Protein AF-A0A7Y2H4P4-F1 (afdb_monomer_lite)

Structure (mmCIF, N/CA/C/O backbone):
data_AF-A0A7Y2H4P4-F1
#
_entry.id   AF-A0A7Y2H4P4-F1
#
loop_
_atom_site.group_PDB
_atom_site.id
_atom_site.type_symbol
_atom_site.label_atom_id
_atom_site.label_alt_id
_atom_site.label_comp_id
_atom_site.label_asym_id
_atom_site.label_entity_id
_atom_site.label_seq_id
_atom_site.pdbx_PDB_ins_code
_atom_site.Cartn_x
_atom_site.Cartn_y
_atom_site.Cartn_z
_atom_site.occupancy
_atom_site.B_iso_or_equiv
_atom_site.auth_seq_id
_atom_site.auth_comp_id
_atom_site.auth_asym_id
_atom_site.auth_atom_id
_atom_site.pdbx_PDB_model_num
ATOM 1 N N . MET A 1 1 ? 50.140 -32.496 3.180 1.00 57.25 1 MET A N 1
ATOM 2 C CA . MET A 1 1 ? 48.910 -32.614 2.359 1.00 57.25 1 MET A CA 1
ATOM 3 C C . MET A 1 1 ? 47.623 -32.368 3.152 1.00 57.25 1 MET A C 1
ATOM 5 O O . MET A 1 1 ? 46.879 -31.490 2.753 1.00 57.25 1 MET A O 1
ATOM 9 N N . LYS A 1 2 ? 47.368 -33.024 4.301 1.00 58.94 2 LYS A N 1
ATOM 10 C CA . LYS A 1 2 ? 46.133 -32.819 5.108 1.00 58.94 2 LYS A CA 1
ATOM 11 C C . LYS A 1 2 ? 45.839 -31.354 5.500 1.00 58.94 2 LYS A C 1
ATOM 13 O O . LYS A 1 2 ? 44.696 -30.924 5.456 1.00 58.94 2 LYS A O 1
ATOM 18 N N . LYS A 1 3 ? 46.879 -30.574 5.825 1.00 61.12 3 LYS A N 1
ATOM 19 C CA . LYS A 1 3 ? 46.767 -29.138 6.158 1.00 61.12 3 LYS A CA 1
ATOM 20 C C . LYS A 1 3 ? 46.342 -28.276 4.954 1.00 61.12 3 LYS A C 1
ATOM 22 O O . LYS A 1 3 ? 45.610 -27.315 5.135 1.00 61.12 3 LYS A O 1
ATOM 27 N N . LEU A 1 4 ? 46.760 -28.654 3.740 1.00 70.94 4 LEU A N 1
ATOM 28 C CA . LEU A 1 4 ? 46.401 -27.960 2.498 1.00 70.94 4 LEU A CA 1
ATOM 29 C C . LEU A 1 4 ? 44.935 -28.234 2.130 1.00 70.94 4 LEU A C 1
ATOM 31 O O . LEU A 1 4 ? 44.201 -27.312 1.803 1.00 70.94 4 LEU A O 1
ATOM 35 N N . PHE A 1 5 ? 44.493 -29.488 2.284 1.00 72.56 5 PHE A N 1
ATOM 36 C CA . PHE A 1 5 ? 43.091 -29.870 2.090 1.00 72.56 5 PHE A CA 1
ATOM 37 C C . PHE A 1 5 ? 42.154 -29.141 3.056 1.00 72.56 5 PHE A C 1
ATOM 39 O O . PHE A 1 5 ? 41.104 -28.668 2.642 1.00 72.56 5 PHE A O 1
ATOM 46 N N . SER A 1 6 ? 42.559 -28.982 4.319 1.00 75.00 6 SER A N 1
ATOM 47 C CA . SER A 1 6 ? 41.773 -28.229 5.302 1.00 75.00 6 SER A CA 1
ATOM 48 C C . SER A 1 6 ? 41.656 -26.741 4.957 1.00 75.00 6 SER A C 1
ATOM 50 O O . SER A 1 6 ? 40.607 -26.155 5.199 1.00 75.00 6 SER A O 1
ATOM 52 N N . LEU A 1 7 ? 42.703 -26.133 4.388 1.00 82.31 7 LEU A N 1
ATOM 53 C CA . LEU A 1 7 ? 42.673 -24.732 3.960 1.00 82.31 7 LEU A CA 1
ATOM 54 C C . LEU A 1 7 ? 41.756 -24.544 2.744 1.00 82.31 7 LEU A C 1
ATOM 56 O O . LEU A 1 7 ? 40.937 -23.631 2.725 1.00 82.31 7 LEU A O 1
ATOM 60 N N . VAL A 1 8 ? 41.848 -25.444 1.759 1.00 84.00 8 VAL A N 1
ATOM 61 C CA . VAL A 1 8 ? 40.975 -25.441 0.573 1.00 84.00 8 VAL A CA 1
ATOM 62 C C . VAL A 1 8 ? 39.512 -25.666 0.970 1.00 84.00 8 VAL A C 1
ATOM 64 O O . VAL A 1 8 ? 38.621 -24.999 0.450 1.00 84.00 8 VAL A O 1
ATOM 67 N N . MET A 1 9 ? 39.250 -26.545 1.939 1.00 82.56 9 MET A N 1
ATOM 68 C CA . MET A 1 9 ? 37.903 -26.779 2.465 1.00 82.56 9 MET A CA 1
ATOM 69 C C . MET A 1 9 ? 37.324 -25.545 3.175 1.00 82.56 9 MET A C 1
ATOM 71 O O . MET A 1 9 ? 36.147 -25.239 3.022 1.00 82.56 9 MET A O 1
ATOM 75 N N . LEU A 1 10 ? 38.146 -24.794 3.911 1.00 82.50 10 LEU A N 1
ATOM 76 C CA . LEU A 1 10 ? 37.696 -23.563 4.564 1.00 82.50 10 LEU A CA 1
ATOM 77 C C . LEU A 1 10 ? 37.417 -22.446 3.544 1.00 82.50 10 LEU A C 1
ATOM 79 O O . LEU A 1 10 ? 36.402 -21.764 3.638 1.00 82.50 10 LEU A O 1
ATOM 83 N N . LEU A 1 11 ? 38.284 -22.292 2.539 1.00 81.69 11 LEU A N 1
ATOM 84 C CA . LEU A 1 11 ? 38.114 -21.295 1.476 1.00 81.69 11 LEU A CA 1
ATOM 85 C C . LEU A 1 11 ? 36.888 -21.582 0.601 1.00 81.69 11 LEU A C 1
ATOM 87 O O . LEU A 1 11 ? 36.190 -20.655 0.207 1.00 81.69 11 LEU A O 1
ATOM 91 N N . THR A 1 12 ? 36.598 -22.856 0.329 1.00 79.75 12 THR A N 1
ATOM 92 C CA . THR A 1 12 ? 35.398 -23.251 -0.426 1.00 79.75 12 THR A CA 1
ATOM 93 C C . THR A 1 12 ? 34.115 -22.982 0.356 1.00 79.75 12 THR A C 1
ATOM 95 O O . THR A 1 12 ? 33.175 -22.463 -0.234 1.00 79.75 12 THR A O 1
ATOM 98 N N . LEU A 1 13 ? 34.087 -23.229 1.672 1.00 79.94 13 LEU A N 1
ATOM 99 C CA . LEU A 1 13 ? 32.944 -22.885 2.532 1.00 79.94 13 LEU A CA 1
ATOM 100 C C . LEU A 1 13 ? 32.645 -21.377 2.547 1.00 79.94 13 LEU A C 1
ATOM 102 O O . LEU A 1 13 ? 31.482 -20.990 2.479 1.00 79.94 13 LEU A O 1
ATOM 106 N N . VAL A 1 14 ? 33.679 -20.531 2.577 1.00 77.00 14 VAL A N 1
ATOM 107 C CA . VAL A 1 14 ? 33.525 -19.063 2.529 1.00 77.00 14 VAL A CA 1
ATOM 108 C C . VAL A 1 14 ? 33.162 -18.567 1.121 1.00 77.00 14 VAL A C 1
ATOM 110 O O . VAL A 1 14 ? 32.442 -17.585 0.970 1.00 77.00 14 VAL A O 1
ATOM 113 N N . ALA A 1 15 ? 33.617 -1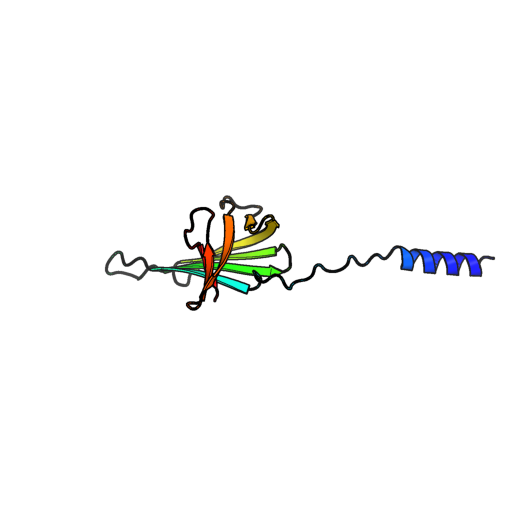9.246 0.065 1.00 72.38 15 ALA A N 1
ATOM 114 C CA . ALA A 1 15 ? 33.280 -18.872 -1.309 1.00 72.38 15 ALA A CA 1
ATOM 115 C C . ALA A 1 15 ? 31.828 -19.217 -1.691 1.00 72.38 15 ALA A C 1
ATOM 117 O O . ALA A 1 15 ? 31.248 -18.539 -2.537 1.00 72.38 15 ALA A O 1
ATOM 118 N N . VAL A 1 16 ? 31.230 -20.250 -1.082 1.00 73.88 16 VAL A N 1
ATOM 119 C CA . VAL A 1 16 ? 29.817 -20.616 -1.315 1.00 73.88 16 VAL A CA 1
ATOM 120 C C . VAL A 1 16 ? 28.843 -19.935 -0.358 1.00 73.88 16 VAL A C 1
ATOM 122 O O . VAL A 1 16 ? 27.638 -19.992 -0.606 1.00 73.88 16 VAL A O 1
ATOM 125 N N . SER A 1 17 ? 29.322 -19.255 0.692 1.00 67.31 17 SER A N 1
ATOM 126 C CA . SER A 1 17 ? 28.487 -18.362 1.500 1.00 67.31 17 SER A CA 1
ATOM 127 C C . SER A 1 17 ? 28.160 -17.096 0.707 1.00 67.31 17 SER A C 1
ATOM 129 O O . SER A 1 17 ? 28.686 -16.014 0.959 1.00 67.31 17 SER A O 1
ATOM 131 N N . ASN A 1 18 ? 27.288 -17.248 -0.289 1.00 59.62 18 ASN A N 1
ATOM 132 C CA . ASN A 1 18 ? 26.587 -16.145 -0.919 1.00 59.62 18 ASN A CA 1
ATOM 133 C C . ASN A 1 18 ? 25.586 -15.610 0.105 1.00 59.62 18 ASN A C 1
ATOM 135 O O . ASN A 1 18 ? 24.443 -16.058 0.163 1.00 59.62 18 ASN A O 1
ATOM 139 N N . CYS A 1 19 ? 26.011 -14.649 0.922 1.00 67.19 19 CYS A N 1
ATOM 140 C CA . CYS A 1 19 ? 25.057 -13.693 1.461 1.00 67.19 19 CYS A CA 1
ATOM 141 C C . CYS A 1 19 ? 24.451 -12.992 0.244 1.00 67.19 19 CYS A C 1
ATOM 143 O O . CYS A 1 19 ? 25.127 -12.202 -0.417 1.00 67.19 19 CYS A O 1
ATOM 145 N N . THR A 1 20 ? 23.224 -13.365 -0.120 1.00 67.69 20 THR A N 1
ATOM 146 C CA . THR A 1 20 ? 22.494 -12.707 -1.202 1.00 67.69 20 THR A CA 1
ATOM 147 C C . THR A 1 20 ? 22.489 -11.213 -0.913 1.00 67.69 20 THR A C 1
ATOM 149 O O . THR A 1 20 ? 22.213 -10.809 0.219 1.00 67.69 20 THR A O 1
ATOM 152 N N . ARG A 1 21 ? 22.842 -10.395 -1.908 1.00 69.19 21 ARG A N 1
ATOM 153 C CA . ARG A 1 21 ? 22.783 -8.939 -1.772 1.00 69.19 21 ARG A CA 1
ATOM 154 C C . ARG A 1 21 ? 21.367 -8.570 -1.331 1.00 69.19 21 ARG A C 1
ATOM 156 O O . ARG A 1 21 ? 20.413 -8.966 -1.996 1.00 69.19 21 ARG A O 1
ATOM 163 N N . VAL A 1 22 ? 21.249 -7.870 -0.203 1.00 67.44 22 VAL A N 1
ATOM 164 C CA . VAL A 1 22 ? 19.959 -7.345 0.255 1.00 67.44 22 VAL A CA 1
ATOM 165 C C . VAL A 1 22 ? 19.449 -6.407 -0.845 1.00 67.44 22 VAL A C 1
ATOM 167 O O . VAL A 1 22 ? 20.233 -5.566 -1.297 1.00 67.44 22 VAL A O 1
ATOM 170 N N . PRO A 1 23 ? 18.212 -6.586 -1.337 1.00 70.50 23 PRO A N 1
ATOM 171 C CA . PRO A 1 23 ? 17.631 -5.681 -2.319 1.00 70.50 23 PRO A CA 1
ATOM 172 C C . PRO A 1 23 ? 17.641 -4.236 -1.803 1.00 70.50 23 PRO A C 1
ATOM 174 O O . PRO A 1 23 ? 17.492 -4.001 -0.605 1.00 70.50 23 PRO A O 1
ATOM 177 N N . ASP A 1 24 ? 17.847 -3.266 -2.694 1.00 70.75 24 ASP A N 1
ATOM 178 C CA . ASP A 1 24 ? 17.896 -1.854 -2.305 1.00 70.75 24 ASP A CA 1
ATOM 179 C C . ASP A 1 24 ? 16.502 -1.380 -1.844 1.00 70.75 24 ASP A C 1
ATOM 181 O O . ASP A 1 24 ? 15.562 -1.348 -2.634 1.00 70.75 24 ASP A O 1
ATOM 185 N N . ASN A 1 25 ? 16.374 -0.971 -0.576 1.00 78.69 25 ASN A N 1
ATOM 186 C CA . ASN A 1 25 ? 15.126 -0.474 0.030 1.00 78.69 25 ASN A CA 1
ATOM 187 C C . ASN A 1 25 ? 14.926 1.040 -0.151 1.00 78.69 25 ASN A C 1
ATOM 189 O O . ASN A 1 25 ? 14.597 1.756 0.789 1.00 78.69 25 ASN A O 1
ATOM 193 N N . ASN A 1 26 ? 15.200 1.536 -1.357 1.00 87.12 26 ASN A N 1
ATOM 194 C CA . ASN A 1 26 ? 15.157 2.967 -1.678 1.00 87.12 26 ASN A CA 1
ATOM 195 C C . ASN A 1 26 ? 14.087 3.296 -2.726 1.00 87.12 26 ASN A C 1
ATOM 197 O O . ASN A 1 26 ? 14.167 4.340 -3.375 1.00 87.12 26 ASN A O 1
ATOM 201 N N . ASP A 1 27 ? 13.126 2.394 -2.939 1.00 93.12 27 ASP A N 1
ATOM 202 C CA . ASP A 1 27 ? 12.028 2.661 -3.858 1.00 93.12 27 ASP A CA 1
ATOM 203 C C . ASP A 1 27 ? 11.207 3.859 -3.340 1.00 93.12 27 ASP A C 1
ATOM 205 O O . ASP A 1 27 ? 10.872 3.898 -2.152 1.00 93.12 27 ASP A O 1
ATOM 209 N N . PRO A 1 28 ? 10.877 4.852 -4.183 1.00 94.19 28 PRO A N 1
ATOM 210 C CA . PRO A 1 28 ? 10.083 5.994 -3.757 1.00 94.19 28 PRO A CA 1
ATOM 211 C C . PRO A 1 28 ? 8.730 5.615 -3.152 1.00 94.19 28 PRO A C 1
ATOM 213 O O . PRO A 1 28 ? 8.195 6.397 -2.374 1.00 94.19 28 PRO A O 1
ATOM 216 N N . VAL A 1 29 ? 8.155 4.450 -3.468 1.00 95.69 29 VAL A N 1
ATOM 217 C CA . VAL A 1 29 ? 6.874 4.010 -2.895 1.00 95.69 29 VAL A CA 1
ATOM 218 C C . VAL A 1 29 ? 6.953 3.720 -1.396 1.00 95.69 29 VAL A C 1
ATOM 220 O O . VAL A 1 29 ? 5.930 3.798 -0.713 1.00 95.69 29 VAL A O 1
ATOM 223 N N . ILE A 1 30 ? 8.149 3.443 -0.865 1.00 95.75 30 ILE A N 1
ATOM 224 C CA . ILE A 1 30 ? 8.383 3.174 0.560 1.00 95.75 30 ILE A CA 1
ATOM 225 C C . ILE A 1 30 ? 7.822 4.319 1.415 1.00 95.75 30 ILE A C 1
ATOM 227 O O . ILE A 1 30 ? 8.003 5.497 1.101 1.00 95.75 30 ILE A O 1
ATOM 231 N N . GLY A 1 31 ? 7.102 3.973 2.483 1.00 95.88 31 GLY A N 1
ATOM 232 C CA . GLY A 1 31 ? 6.395 4.921 3.345 1.00 95.88 31 GLY A CA 1
ATOM 233 C C . GLY A 1 31 ? 4.944 4.529 3.622 1.00 95.88 31 GLY A C 1
ATOM 234 O O . GLY A 1 31 ? 4.495 3.436 3.268 1.00 95.88 31 GLY A O 1
ATOM 235 N N . ILE A 1 32 ? 4.217 5.431 4.282 1.00 97.94 32 ILE A N 1
ATOM 236 C CA . ILE A 1 32 ? 2.810 5.239 4.646 1.00 97.94 32 ILE A CA 1
ATOM 237 C C . ILE A 1 32 ? 1.928 5.999 3.658 1.00 97.94 32 ILE A C 1
ATOM 239 O O . ILE A 1 32 ? 2.193 7.154 3.321 1.00 97.94 32 ILE A O 1
ATOM 243 N N . TRP A 1 33 ? 0.884 5.324 3.193 1.00 98.44 33 TRP A N 1
ATOM 244 C CA . TRP A 1 33 ? -0.137 5.883 2.323 1.00 98.44 33 TRP A CA 1
ATOM 245 C C . TRP A 1 33 ? -1.501 5.682 2.947 1.00 98.44 33 TRP A C 1
ATOM 247 O O . TRP A 1 33 ? -1.796 4.599 3.449 1.00 98.44 33 TRP A O 1
ATOM 257 N N . VAL A 1 34 ? -2.338 6.707 2.889 1.00 98.06 34 VAL A N 1
ATOM 258 C CA . VAL A 1 34 ? -3.571 6.787 3.657 1.00 98.06 34 VAL A CA 1
ATOM 259 C C . VAL A 1 34 ? -4.748 7.149 2.767 1.00 98.06 34 VAL A C 1
ATOM 261 O O . VAL A 1 34 ? -4.679 8.059 1.940 1.00 98.06 34 VAL A O 1
ATOM 264 N N . GLN A 1 35 ? -5.868 6.475 2.997 1.00 96.88 35 GLN A N 1
ATOM 265 C CA . GLN A 1 35 ? -7.180 6.905 2.535 1.00 96.88 35 GLN A CA 1
ATOM 266 C C . GLN A 1 35 ? -8.102 7.086 3.739 1.00 96.88 35 GLN A C 1
ATOM 268 O O . GLN A 1 35 ? -8.231 6.179 4.561 1.00 96.88 35 GLN A O 1
ATOM 273 N N . GLU A 1 36 ? -8.770 8.233 3.827 1.00 94.25 36 GLU A N 1
ATOM 274 C CA . GLU A 1 36 ? -9.781 8.500 4.850 1.00 94.25 36 GLU A CA 1
ATOM 275 C C . GLU A 1 36 ? -11.131 8.794 4.204 1.00 94.25 36 GLU A C 1
ATOM 277 O O . GLU A 1 36 ? -11.240 9.598 3.277 1.00 94.25 36 GLU A O 1
ATOM 282 N N . GLN A 1 37 ? -12.173 8.151 4.717 1.00 89.75 37 GLN A N 1
ATOM 283 C CA . GLN A 1 37 ? -13.559 8.382 4.337 1.00 89.75 37 GLN A CA 1
ATOM 284 C C . GLN A 1 37 ? -14.360 8.721 5.591 1.00 89.75 37 GLN A C 1
ATOM 286 O O . GLN A 1 37 ? -14.336 7.983 6.575 1.00 89.75 37 GLN A O 1
ATOM 291 N N . ILE A 1 38 ? -15.080 9.841 5.560 1.00 82.69 38 ILE A N 1
ATOM 292 C CA . ILE A 1 38 ? -15.949 10.276 6.657 1.00 82.69 38 ILE A CA 1
ATOM 293 C C . ILE A 1 38 ? -17.397 10.057 6.224 1.00 82.69 38 ILE A C 1
ATOM 295 O O . ILE A 1 38 ? -17.892 10.753 5.333 1.00 82.69 38 ILE A O 1
ATOM 299 N N . ASN A 1 39 ? -18.092 9.120 6.868 1.00 72.88 39 ASN A N 1
ATOM 300 C CA . ASN A 1 39 ? -19.512 8.896 6.627 1.00 72.88 39 ASN A CA 1
ATOM 301 C C . ASN A 1 39 ? -20.325 9.858 7.503 1.00 72.88 39 ASN A C 1
ATOM 303 O O . ASN A 1 39 ? -20.436 9.682 8.712 1.00 72.88 39 ASN A O 1
ATOM 307 N N . ASN A 1 40 ? -20.924 10.887 6.898 1.00 64.62 40 ASN A N 1
ATOM 308 C CA . ASN A 1 40 ? -21.775 11.863 7.602 1.00 64.62 40 ASN A CA 1
ATOM 309 C C . ASN A 1 40 ? -23.234 11.381 7.765 1.00 64.62 40 ASN A C 1
ATOM 311 O O . ASN A 1 40 ? -24.175 12.176 7.747 1.00 64.62 40 ASN A O 1
ATOM 315 N N . SER A 1 41 ? -23.437 10.072 7.881 1.00 54.84 41 SER A N 1
ATOM 316 C CA . SER A 1 41 ? -24.754 9.442 7.841 1.00 54.84 41 SER A CA 1
ATOM 317 C C . SER A 1 41 ? -25.335 9.287 9.253 1.00 54.84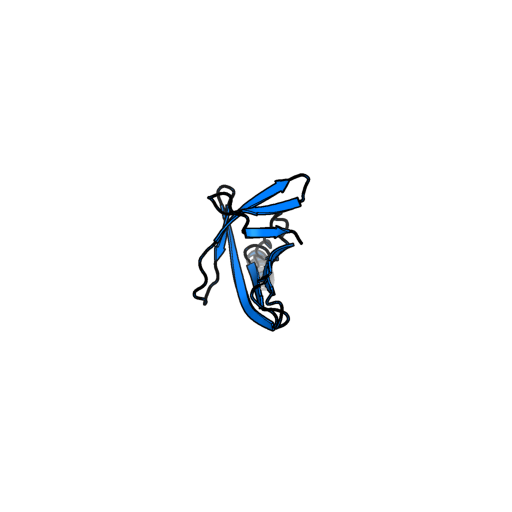 41 SER A C 1
ATOM 319 O O . SER A 1 41 ? -25.140 8.260 9.889 1.00 54.84 41 SER A O 1
ATOM 321 N N . SER A 1 42 ? -26.125 10.277 9.685 1.00 52.09 42 SER A N 1
ATOM 322 C CA . SER A 1 42 ? -27.015 10.307 10.871 1.00 52.09 42 SER A CA 1
ATOM 323 C C . SER A 1 42 ? -26.408 10.632 12.254 1.00 52.09 42 SER A C 1
ATOM 325 O O . SER A 1 42 ? -25.234 10.413 12.521 1.00 52.09 42 SER A O 1
ATOM 327 N N . ASP A 1 43 ? -27.249 11.232 13.110 1.00 54.75 43 ASP A N 1
ATOM 328 C CA . ASP A 1 43 ? -26.969 11.940 14.378 1.00 54.75 43 ASP A CA 1
ATOM 329 C C . ASP A 1 43 ? -26.396 11.086 15.533 1.00 54.75 43 ASP A C 1
ATOM 331 O O . ASP A 1 43 ? -26.547 11.424 16.711 1.00 54.75 43 ASP A O 1
ATOM 335 N N . THR A 1 44 ? -25.756 9.951 15.266 1.00 53.91 44 THR A N 1
ATOM 336 C CA . THR A 1 44 ? -25.176 9.115 16.325 1.00 53.91 44 THR A CA 1
ATOM 337 C C . THR A 1 44 ? -23.922 8.417 15.804 1.00 53.91 44 THR A C 1
ATOM 339 O O . THR A 1 44 ? -24.011 7.458 15.056 1.00 53.91 44 THR A O 1
ATOM 342 N N . GLU A 1 45 ? -22.768 8.954 16.216 1.00 55.75 45 GLU A N 1
ATOM 343 C CA . GLU A 1 45 ? -21.390 8.541 15.894 1.00 55.75 45 GLU A CA 1
ATOM 344 C C . GLU A 1 45 ? -20.929 8.759 14.438 1.00 55.75 45 GLU A C 1
ATOM 346 O O . GLU A 1 45 ? -21.419 8.178 13.479 1.00 55.75 45 GLU A O 1
ATOM 351 N N . LYS A 1 46 ? -19.919 9.628 14.272 1.00 60.06 46 LYS A N 1
ATOM 352 C CA . LYS A 1 46 ? -19.207 9.804 13.001 1.00 60.06 46 LYS A CA 1
ATOM 353 C C . LYS A 1 46 ? -18.391 8.540 12.726 1.00 60.06 46 LYS A C 1
ATOM 355 O O . LYS A 1 46 ? -17.307 8.389 13.287 1.00 60.06 46 LYS A O 1
ATOM 360 N N . GLU A 1 47 ? -18.886 7.656 11.872 1.00 71.69 47 GLU A N 1
ATOM 361 C CA . GLU A 1 47 ? -18.099 6.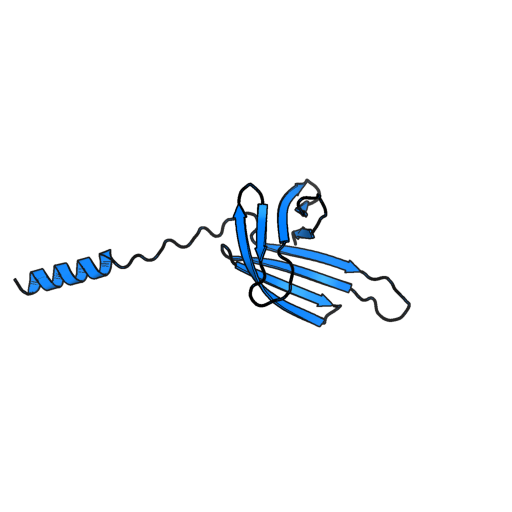526 11.378 1.00 71.69 47 GLU A CA 1
ATOM 362 C C . GLU A 1 47 ? -17.062 7.031 10.360 1.00 71.69 47 GLU A C 1
ATOM 364 O O . GLU A 1 47 ? -17.401 7.520 9.278 1.00 71.69 47 GLU A O 1
ATOM 369 N N . SER A 1 48 ? -15.779 6.952 10.718 1.00 88.81 48 SER A N 1
ATOM 370 C CA . SER A 1 48 ? -14.660 7.240 9.815 1.00 88.81 48 SER A CA 1
ATOM 371 C C . SER A 1 48 ? -13.957 5.944 9.441 1.00 88.81 48 SER A C 1
ATOM 373 O O . SER A 1 48 ? -13.459 5.242 10.322 1.00 88.81 48 SER A O 1
ATOM 375 N N . VAL A 1 49 ? -13.862 5.641 8.152 1.00 94.50 49 VAL A N 1
ATOM 376 C CA . VAL A 1 49 ? -13.043 4.528 7.668 1.00 94.50 49 VAL A CA 1
ATOM 377 C C . VAL A 1 49 ? -11.677 5.075 7.283 1.00 94.50 49 VAL A C 1
ATOM 379 O O . VAL A 1 49 ? -11.584 5.989 6.465 1.00 94.50 49 VAL A O 1
ATOM 382 N N . ARG A 1 50 ? -10.615 4.516 7.867 1.00 96.38 50 ARG A N 1
ATOM 383 C CA . ARG A 1 50 ? -9.229 4.849 7.523 1.00 96.38 50 ARG A CA 1
ATOM 384 C C . ARG A 1 50 ? -8.511 3.603 7.036 1.00 96.38 50 ARG A C 1
ATOM 386 O O . ARG A 1 50 ? -8.544 2.567 7.693 1.00 96.38 50 ARG A O 1
ATOM 393 N N . GLN A 1 51 ? -7.860 3.700 5.890 1.00 98.00 51 GLN A N 1
ATOM 394 C CA . GLN A 1 51 ? -7.065 2.629 5.304 1.00 98.00 51 GLN A CA 1
ATOM 395 C C . GLN A 1 51 ? -5.620 3.082 5.175 1.00 98.00 51 GLN A C 1
ATOM 397 O O . GLN A 1 51 ? -5.368 4.206 4.749 1.00 98.00 51 GLN A O 1
ATOM 402 N N . GLU A 1 52 ? -4.688 2.202 5.524 1.00 98.50 52 GLU A N 1
ATOM 403 C CA . GLU A 1 52 ? -3.254 2.475 5.475 1.00 98.50 52 GLU A CA 1
ATOM 404 C C . GLU A 1 52 ? -2.544 1.391 4.671 1.00 98.50 52 GLU A C 1
ATOM 406 O O . GLU A 1 52 ? -2.735 0.200 4.921 1.00 98.50 52 GLU A O 1
ATOM 411 N N . TRP A 1 53 ? -1.689 1.807 3.744 1.00 98.50 53 TRP A N 1
ATOM 412 C CA . TRP A 1 53 ? -0.747 0.956 3.030 1.00 98.50 53 TRP A CA 1
ATOM 413 C C . TRP A 1 53 ? 0.659 1.378 3.427 1.00 98.50 53 TRP A C 1
ATOM 415 O O . TRP A 1 53 ? 1.126 2.461 3.086 1.00 98.50 53 TRP A O 1
ATOM 425 N N . ILE A 1 54 ? 1.332 0.516 4.174 1.00 98.19 54 ILE A N 1
ATOM 426 C CA . ILE A 1 54 ? 2.644 0.774 4.749 1.00 98.19 54 ILE A CA 1
ATOM 427 C C . ILE A 1 54 ? 3.666 -0.049 3.965 1.00 98.19 54 ILE A C 1
ATOM 429 O O . ILE A 1 54 ? 3.820 -1.248 4.205 1.00 98.19 54 ILE A O 1
ATOM 433 N N . PHE A 1 55 ? 4.365 0.579 3.028 1.00 96.88 55 PHE A N 1
ATOM 434 C CA . PHE A 1 55 ? 5.459 -0.035 2.278 1.00 96.88 55 PHE A CA 1
ATOM 435 C C . PHE A 1 55 ? 6.719 0.028 3.149 1.00 96.88 55 PHE A C 1
ATOM 437 O O . PHE A 1 55 ? 7.314 1.092 3.299 1.00 96.88 55 PHE A O 1
ATOM 444 N N . ASN A 1 56 ? 7.069 -1.092 3.790 1.00 87.44 56 ASN A N 1
ATOM 445 C CA . ASN A 1 56 ? 8.117 -1.155 4.821 1.00 87.44 56 ASN A CA 1
ATOM 446 C C . ASN A 1 56 ? 9.480 -1.578 4.266 1.00 87.44 56 ASN A C 1
ATOM 448 O O . ASN A 1 56 ? 10.521 -1.116 4.735 1.00 87.44 56 ASN A O 1
ATOM 452 N N . ASP A 1 57 ? 9.459 -2.521 3.328 1.00 84.25 57 ASP A N 1
ATOM 453 C CA . ASP A 1 57 ? 10.646 -3.180 2.798 1.00 84.25 57 ASP A CA 1
ATOM 454 C C . ASP A 1 57 ? 10.429 -3.527 1.325 1.00 84.25 57 ASP A C 1
ATOM 456 O O . ASP A 1 57 ? 9.306 -3.474 0.805 1.00 84.25 57 ASP A O 1
ATOM 460 N N . VAL A 1 58 ? 11.504 -3.920 0.655 1.00 79.19 58 VAL A N 1
ATOM 461 C 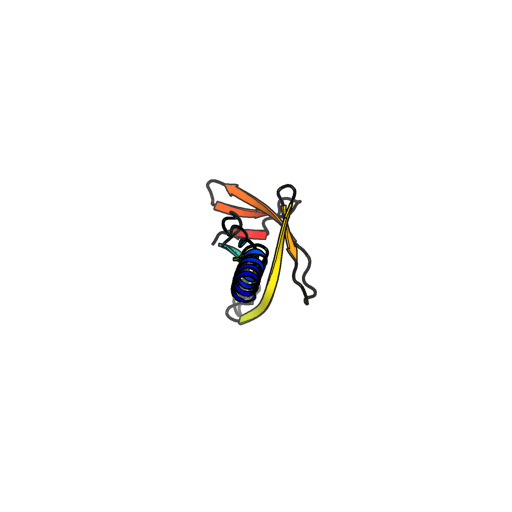CA . VAL A 1 58 ? 11.469 -4.323 -0.743 1.00 79.19 58 VAL A CA 1
ATOM 462 C C . VAL A 1 58 ? 10.521 -5.507 -0.899 1.00 79.19 58 VAL A C 1
ATOM 464 O O . VAL A 1 58 ? 10.707 -6.571 -0.308 1.00 79.19 58 VAL A O 1
ATOM 467 N N . TYR A 1 59 ? 9.490 -5.295 -1.711 1.00 87.56 59 TYR A N 1
ATOM 468 C CA . TYR A 1 59 ? 8.435 -6.252 -2.039 1.00 87.56 59 TYR A CA 1
ATOM 469 C C . TYR A 1 59 ? 7.481 -6.635 -0.903 1.00 87.56 59 TYR A C 1
ATOM 471 O O . TYR A 1 59 ? 6.605 -7.470 -1.132 1.00 87.56 59 TYR A O 1
ATOM 479 N N . LEU A 1 60 ? 7.590 -6.039 0.290 1.00 94.38 60 LEU A N 1
ATOM 480 C CA . LEU A 1 60 ? 6.696 -6.311 1.418 1.00 94.38 60 LEU A CA 1
ATOM 481 C C . LEU A 1 60 ? 6.147 -5.034 2.061 1.00 94.38 60 LEU A C 1
ATOM 483 O O . LEU A 1 60 ? 6.815 -4.006 2.189 1.00 94.38 60 LEU A O 1
ATOM 487 N N . GLY A 1 61 ? 4.911 -5.119 2.526 1.00 96.75 61 GLY A N 1
ATOM 488 C CA . GLY A 1 61 ? 4.263 -4.049 3.262 1.00 96.75 61 GLY A CA 1
ATOM 489 C C . GLY A 1 61 ? 3.157 -4.562 4.165 1.00 96.75 61 GLY A C 1
ATOM 490 O O . GLY A 1 61 ? 2.937 -5.766 4.295 1.00 96.75 61 GLY A O 1
ATOM 491 N N . ARG A 1 62 ? 2.475 -3.634 4.827 1.00 97.94 62 ARG A N 1
ATOM 492 C CA . ARG A 1 62 ? 1.354 -3.926 5.715 1.00 97.94 62 ARG A CA 1
ATOM 493 C C . ARG A 1 62 ? 0.160 -3.062 5.380 1.00 97.94 62 ARG A C 1
ATOM 495 O O . ARG A 1 62 ? 0.292 -1.855 5.222 1.00 97.94 62 ARG A O 1
ATOM 502 N N . TYR A 1 63 ? -1.000 -3.692 5.321 1.00 98.25 63 TYR A N 1
ATOM 503 C CA . TYR A 1 63 ? -2.273 -3.023 5.170 1.00 98.25 63 TYR A CA 1
ATOM 504 C C . TYR A 1 63 ? -3.045 -3.031 6.478 1.00 98.25 63 TYR A C 1
ATOM 506 O O . TYR A 1 63 ? -3.173 -4.074 7.134 1.00 98.25 63 TYR A O 1
ATOM 514 N N . HIS A 1 64 ? -3.573 -1.865 6.829 1.00 98.25 64 HIS A N 1
ATOM 515 C CA . HIS A 1 64 ? -4.516 -1.702 7.919 1.00 98.25 64 HIS A CA 1
ATOM 516 C C . HIS A 1 64 ? -5.825 -1.106 7.412 1.00 98.25 64 HIS A C 1
ATOM 518 O O . HIS A 1 64 ? -5.828 -0.212 6.567 1.00 98.25 64 HIS A O 1
ATOM 524 N N . LYS A 1 65 ? -6.936 -1.557 7.991 1.00 97.38 65 LYS A N 1
ATOM 525 C CA . LYS A 1 65 ? -8.234 -0.897 7.875 1.00 97.38 65 LYS A CA 1
ATOM 526 C C . LYS A 1 65 ? -8.787 -0.641 9.265 1.00 97.38 65 LYS A C 1
ATOM 528 O O . LYS A 1 65 ? -8.928 -1.575 10.054 1.00 97.38 65 LYS A O 1
ATOM 533 N N . TYR A 1 66 ? -9.138 0.605 9.522 1.00 96.25 66 TYR A N 1
ATOM 534 C CA . TYR A 1 66 ? -9.758 1.074 10.744 1.00 96.25 66 TYR A CA 1
ATOM 535 C C . TYR A 1 66 ? -11.184 1.539 10.470 1.00 96.25 66 TYR A C 1
ATOM 537 O O . TYR A 1 66 ? -11.463 2.136 9.428 1.00 96.25 66 TYR A O 1
ATOM 545 N N . ASN A 1 67 ? -12.060 1.304 11.437 1.00 94.00 67 ASN A N 1
ATOM 546 C CA . ASN A 1 67 ? -13.383 1.900 11.524 1.00 94.00 67 ASN A C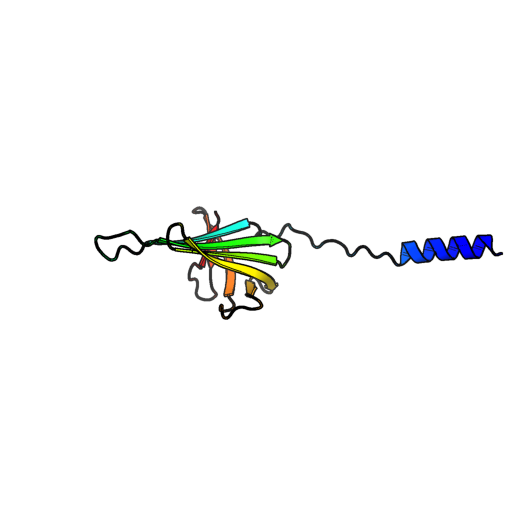A 1
ATOM 547 C C . ASN A 1 67 ? -13.479 2.635 12.867 1.00 94.00 67 ASN A C 1
ATOM 549 O O . ASN A 1 67 ? -13.459 2.022 13.939 1.00 94.00 67 ASN A O 1
ATOM 553 N N . GLY A 1 68 ? -13.444 3.964 12.810 1.00 90.00 68 GLY A N 1
ATOM 554 C CA . GLY A 1 68 ? -13.162 4.811 13.963 1.00 90.00 68 GLY A CA 1
ATOM 555 C C . GLY A 1 68 ? -11.799 4.472 14.573 1.00 90.00 68 GLY A C 1
ATOM 556 O O . GLY A 1 68 ? -10.776 4.479 13.892 1.00 90.00 68 GLY A O 1
ATOM 557 N N . SER A 1 69 ? -11.784 4.148 15.865 1.00 90.31 69 SER A N 1
ATOM 558 C CA . SER A 1 69 ? -10.588 3.695 16.589 1.00 90.31 69 SER A CA 1
ATOM 559 C C . SER A 1 69 ? -10.367 2.176 16.536 1.00 90.31 69 SER A C 1
ATOM 561 O O . SER A 1 69 ? -9.370 1.688 17.073 1.00 90.31 69 SER A O 1
ATOM 563 N N . ASN A 1 70 ? -11.276 1.417 15.916 1.00 93.94 70 ASN A N 1
ATOM 564 C CA . ASN A 1 70 ? -11.208 -0.039 15.864 1.00 93.94 70 ASN A CA 1
ATOM 565 C C . ASN A 1 70 ? -10.424 -0.520 14.637 1.00 93.94 70 ASN A C 1
ATOM 567 O O . ASN A 1 70 ? -10.746 -0.149 13.513 1.00 93.94 70 ASN A O 1
ATOM 571 N N . LEU A 1 71 ? -9.429 -1.384 14.841 1.00 96.12 71 LEU A N 1
ATOM 572 C CA . LEU A 1 71 ? -8.677 -2.035 13.767 1.00 96.12 71 LEU A CA 1
ATOM 573 C C . LEU A 1 71 ? -9.460 -3.257 13.260 1.00 96.12 71 LEU A C 1
ATOM 575 O O . LEU A 1 71 ? -9.505 -4.283 13.934 1.00 96.12 71 LEU A O 1
ATOM 579 N N . GLU A 1 72 ? -10.060 -3.152 12.075 1.00 95.88 72 GLU A N 1
ATOM 580 C CA . GLU A 1 72 ? -10.844 -4.230 11.454 1.00 95.88 72 GLU A CA 1
ATOM 581 C C . GLU A 1 72 ? -9.964 -5.239 10.713 1.00 95.88 72 GLU A C 1
ATOM 583 O O . GLU A 1 72 ? -10.180 -6.446 10.809 1.00 95.88 72 GLU A O 1
ATOM 588 N N . ILE A 1 73 ? -8.980 -4.750 9.954 1.00 96.81 73 ILE A N 1
ATOM 589 C CA . ILE A 1 73 ? -8.105 -5.590 9.131 1.00 96.81 73 ILE A CA 1
ATOM 590 C C . ILE A 1 73 ? -6.662 -5.214 9.406 1.00 96.81 73 ILE A C 1
ATOM 592 O O . ILE A 1 73 ? -6.299 -4.041 9.376 1.00 96.81 73 ILE A O 1
ATOM 596 N N . LYS A 1 74 ? -5.831 -6.233 9.616 1.00 97.44 74 LYS A N 1
ATOM 597 C CA . LYS A 1 74 ? -4.377 -6.126 9.625 1.00 97.44 74 LYS A CA 1
ATOM 598 C C . LYS A 1 74 ? -3.799 -7.324 8.896 1.00 97.44 74 LYS A C 1
ATOM 600 O O . LYS A 1 74 ? -3.887 -8.443 9.392 1.00 97.44 74 LYS A O 1
ATOM 605 N N . THR A 1 75 ? -3.210 -7.078 7.736 1.00 97.56 75 THR A N 1
ATOM 606 C CA . THR A 1 75 ? -2.563 -8.118 6.933 1.00 97.56 75 THR A CA 1
ATOM 607 C C . THR A 1 75 ? -1.293 -7.578 6.311 1.00 97.56 75 THR A C 1
ATOM 609 O O . THR A 1 75 ? -1.187 -6.386 6.029 1.00 97.56 75 THR A O 1
ATOM 612 N N . ASP A 1 76 ? -0.334 -8.458 6.074 1.00 97.81 76 ASP A N 1
ATOM 613 C CA . ASP A 1 76 ? 0.809 -8.116 5.243 1.00 97.81 76 ASP A CA 1
ATOM 614 C C . ASP A 1 76 ? 0.405 -8.208 3.758 1.00 97.81 76 ASP A C 1
ATOM 616 O O . ASP A 1 76 ? -0.542 -8.916 3.393 1.00 97.81 76 ASP A O 1
ATOM 620 N N . PHE A 1 77 ? 1.098 -7.456 2.910 1.00 97.81 77 PHE A N 1
ATOM 621 C CA . PHE A 1 77 ? 0.960 -7.499 1.458 1.00 97.81 77 PHE A CA 1
ATOM 622 C C . PHE A 1 77 ? 2.329 -7.667 0.811 1.00 97.81 77 PHE A C 1
ATOM 624 O O . PHE A 1 77 ? 3.346 -7.230 1.355 1.00 97.81 77 PHE A O 1
ATOM 631 N N . SER A 1 78 ? 2.349 -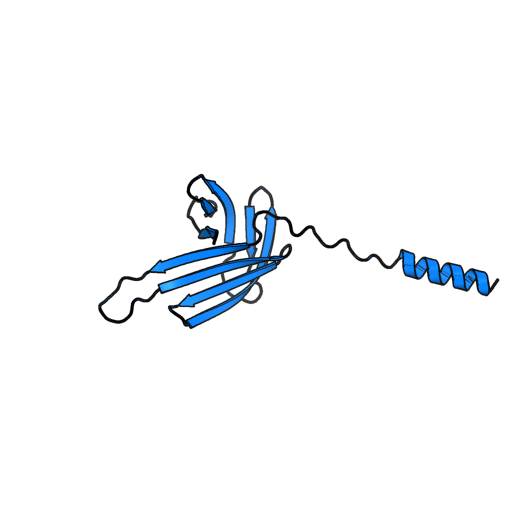8.279 -0.366 1.00 97.06 78 SER A N 1
ATOM 632 C CA . SER A 1 78 ? 3.506 -8.246 -1.254 1.00 97.06 78 SER A CA 1
ATOM 633 C C . SER A 1 78 ? 3.281 -7.219 -2.352 1.00 97.06 78 SER A C 1
ATOM 635 O O . SER A 1 78 ? 2.140 -6.996 -2.765 1.00 97.06 78 SER A O 1
ATOM 637 N N . TRP A 1 79 ? 4.354 -6.626 -2.856 1.00 96.88 79 TRP A N 1
ATOM 638 C CA . TRP A 1 79 ? 4.271 -5.710 -3.983 1.00 96.88 79 TRP A CA 1
ATOM 639 C C . TRP A 1 79 ? 5.388 -5.942 -4.995 1.00 96.88 79 TRP A C 1
ATOM 641 O O . TRP A 1 79 ? 6.468 -6.409 -4.650 1.00 96.88 79 TRP A O 1
ATOM 651 N N . GLU A 1 80 ? 5.120 -5.620 -6.253 1.00 95.62 80 GLU A N 1
ATOM 652 C CA . GLU A 1 80 ? 6.099 -5.637 -7.341 1.00 95.62 80 GLU A CA 1
ATOM 653 C C . GLU A 1 80 ? 5.966 -4.362 -8.170 1.00 95.62 80 GLU A C 1
ATOM 655 O O . GLU A 1 80 ? 4.864 -3.831 -8.300 1.00 95.62 80 GLU A O 1
ATOM 660 N N . TYR A 1 81 ? 7.079 -3.877 -8.721 1.00 94.44 81 TYR A N 1
ATOM 661 C CA . TYR A 1 81 ? 7.094 -2.734 -9.629 1.00 94.44 81 TYR A CA 1
ATOM 662 C C . TYR A 1 81 ? 7.468 -3.192 -11.037 1.00 94.44 81 TYR A C 1
ATOM 664 O O . TYR A 1 81 ? 8.553 -3.741 -11.250 1.00 94.44 81 TYR A O 1
ATOM 672 N N . ALA A 1 82 ? 6.572 -2.968 -11.994 1.00 94.62 82 ALA A N 1
ATOM 673 C CA . ALA A 1 82 ? 6.772 -3.289 -13.400 1.00 94.62 82 ALA A CA 1
ATOM 674 C C . ALA A 1 82 ? 6.059 -2.257 -14.279 1.00 94.62 82 ALA A C 1
ATOM 676 O O . ALA A 1 82 ? 4.952 -1.825 -13.968 1.00 94.62 82 ALA A O 1
ATOM 677 N N . ASP A 1 83 ? 6.707 -1.845 -15.370 1.00 94.00 83 ASP A N 1
ATOM 678 C CA . ASP A 1 83 ? 6.130 -0.960 -16.392 1.00 94.00 83 ASP A CA 1
ATOM 679 C C . ASP A 1 83 ? 5.514 0.354 -15.860 1.00 94.00 83 ASP A C 1
ATOM 681 O O . ASP A 1 83 ? 4.586 0.900 -16.451 1.00 94.00 83 ASP A O 1
ATOM 685 N N . GLY A 1 84 ? 6.044 0.896 -14.755 1.00 94.06 84 GLY A N 1
ATOM 686 C CA . GLY A 1 84 ? 5.542 2.137 -14.146 1.00 94.06 84 GLY A CA 1
ATOM 687 C C . GLY A 1 84 ? 4.459 1.943 -13.082 1.00 94.06 84 GLY A C 1
ATOM 688 O O . GLY A 1 84 ? 3.999 2.928 -12.502 1.00 94.06 84 GLY A O 1
ATOM 689 N N . PHE A 1 85 ? 4.077 0.698 -12.800 1.00 97.50 85 PHE A N 1
ATOM 690 C CA . PHE A 1 85 ? 3.003 0.360 -11.875 1.00 97.50 85 PHE A CA 1
ATOM 691 C C . PHE A 1 85 ? 3.493 -0.521 -10.731 1.00 97.50 85 PHE A C 1
ATOM 693 O O . PHE A 1 85 ? 4.283 -1.445 -10.919 1.00 97.50 85 PHE A O 1
ATOM 700 N N . TYR A 1 86 ? 2.955 -0.259 -9.545 1.00 97.56 86 TYR A N 1
ATOM 701 C CA . TYR A 1 86 ? 3.039 -1.121 -8.381 1.00 97.56 86 TYR A CA 1
ATOM 702 C C . TYR A 1 86 ? 1.824 -2.044 -8.360 1.00 97.56 86 TYR A C 1
ATOM 704 O O . TYR A 1 86 ? 0.681 -1.586 -8.331 1.00 97.56 86 TYR A O 1
ATOM 712 N N . THR A 1 87 ? 2.063 -3.350 -8.346 1.00 98.06 87 THR A N 1
ATOM 713 C CA . THR A 1 87 ? 1.019 -4.349 -8.115 1.00 98.06 87 THR A CA 1
ATOM 714 C C . THR A 1 87 ? 1.074 -4.794 -6.661 1.00 98.06 87 THR A C 1
ATOM 716 O O . THR A 1 87 ? 2.051 -5.407 -6.248 1.00 98.06 87 THR A O 1
ATOM 719 N N . ILE A 1 88 ? 0.022 -4.515 -5.894 1.00 98.31 88 ILE A N 1
ATOM 720 C CA . ILE A 1 88 ? -0.135 -4.891 -4.485 1.00 98.31 88 ILE A CA 1
ATOM 721 C C . ILE A 1 88 ? -1.031 -6.126 -4.404 1.00 98.31 88 ILE A C 1
ATOM 723 O O . ILE A 1 88 ? -2.147 -6.133 -4.927 1.00 98.31 88 ILE A O 1
ATOM 727 N N . THR A 1 89 ? -0.553 -7.168 -3.732 1.00 98.25 89 THR A N 1
ATOM 728 C CA . THR A 1 89 ? -1.284 -8.424 -3.520 1.00 98.25 89 THR A CA 1
ATOM 729 C C . THR A 1 89 ? -1.347 -8.740 -2.031 1.00 98.25 89 THR A C 1
ATOM 731 O O . THR A 1 89 ? -0.379 -8.505 -1.313 1.00 98.25 89 THR A O 1
ATOM 734 N N . TYR A 1 90 ? -2.456 -9.325 -1.575 1.00 97.81 90 TYR A N 1
ATOM 735 C CA . TYR A 1 90 ? -2.715 -9.645 -0.166 1.00 97.81 90 TYR A CA 1
ATOM 736 C C . TYR A 1 90 ? -2.815 -11.165 0.061 1.00 97.81 90 TYR A C 1
ATOM 738 O O . TYR A 1 90 ? -3.927 -11.699 0.167 1.00 97.81 90 TYR A O 1
ATOM 746 N N . PRO A 1 91 ? -1.684 -11.901 0.098 1.00 95.44 91 PRO A N 1
ATOM 747 C CA . PRO A 1 91 ? -1.695 -13.352 0.255 1.00 95.44 91 PRO A CA 1
ATOM 748 C C . PRO A 1 91 ? -2.472 -13.807 1.493 1.00 95.44 91 PRO A C 1
ATOM 750 O O . PRO A 1 91 ? -2.272 -13.292 2.590 1.00 95.44 91 PRO A O 1
ATOM 753 N N . GLY A 1 92 ? -3.328 -14.815 1.322 1.00 95.25 92 GLY A N 1
ATOM 754 C CA . GLY A 1 92 ? -4.115 -15.377 2.423 1.00 95.25 92 GLY A CA 1
ATOM 755 C C . GLY A 1 92 ? -5.364 -14.572 2.796 1.00 95.25 92 GLY A C 1
ATOM 756 O O . GLY A 1 92 ? -5.962 -14.853 3.831 1.00 95.25 92 GLY A O 1
ATOM 757 N N . THR A 1 93 ? -5.769 -13.606 1.968 1.00 96.31 93 THR A N 1
ATOM 758 C CA . THR A 1 93 ? -7.018 -12.847 2.132 1.00 96.31 93 THR A CA 1
ATOM 759 C C . THR A 1 93 ? -7.842 -12.861 0.844 1.00 96.31 93 THR A C 1
ATOM 761 O O . THR A 1 93 ? -7.310 -13.155 -0.225 1.00 96.31 93 THR A O 1
ATOM 764 N N . ASP A 1 94 ? -9.118 -12.482 0.945 1.00 95.75 94 ASP A N 1
ATOM 765 C CA . ASP A 1 94 ? -10.009 -12.277 -0.207 1.00 95.75 94 ASP A CA 1
ATOM 766 C C . ASP A 1 94 ? -9.955 -10.831 -0.750 1.00 95.75 94 ASP A C 1
ATOM 768 O O . ASP A 1 94 ? -10.819 -10.420 -1.524 1.00 95.75 94 ASP A O 1
ATOM 772 N N . LEU A 1 95 ? -8.973 -10.025 -0.322 1.00 96.38 95 LEU A N 1
ATOM 773 C CA . LEU A 1 95 ? -8.819 -8.649 -0.796 1.00 96.38 95 LEU A CA 1
ATOM 774 C C . LEU A 1 95 ? -8.373 -8.629 -2.259 1.00 96.38 95 LEU A C 1
ATOM 776 O O . LEU A 1 95 ? -7.484 -9.376 -2.675 1.00 96.38 95 LEU A O 1
ATOM 780 N N . GLU A 1 96 ? -8.962 -7.719 -3.031 1.00 96.38 96 GLU A N 1
ATOM 781 C CA . GLU A 1 96 ? -8.610 -7.554 -4.435 1.00 96.38 96 GLU A CA 1
ATOM 782 C C . GLU A 1 96 ? -7.179 -7.034 -4.603 1.00 96.38 96 GLU A C 1
ATOM 784 O O . GLU A 1 96 ? -6.694 -6.179 -3.855 1.00 96.38 96 GLU A O 1
ATOM 789 N N . LYS A 1 97 ? -6.514 -7.543 -5.644 1.00 97.25 97 LYS A N 1
ATOM 790 C CA . LYS A 1 97 ? -5.231 -7.024 -6.110 1.00 97.25 97 LYS A CA 1
ATOM 791 C C . LYS A 1 97 ? -5.400 -5.568 -6.542 1.00 97.25 97 LYS A C 1
ATOM 793 O O . LYS A 1 97 ? -6.337 -5.251 -7.270 1.00 97.25 97 LYS A O 1
ATOM 798 N N . GLN A 1 98 ? -4.455 -4.712 -6.176 1.00 97.75 98 GLN A N 1
ATOM 799 C CA . GLN A 1 98 ? -4.442 -3.310 -6.597 1.00 97.75 98 GLN A CA 1
ATOM 800 C C . GLN A 1 98 ? -3.279 -3.077 -7.556 1.00 97.75 98 GLN A C 1
ATOM 802 O O . GLN A 1 98 ? -2.180 -3.581 -7.336 1.00 97.75 98 GLN A O 1
ATOM 807 N N . VAL A 1 99 ? -3.529 -2.336 -8.630 1.00 98.06 99 VAL A N 1
ATOM 808 C CA . VAL A 1 99 ? -2.504 -1.893 -9.580 1.00 98.06 99 VAL A CA 1
ATOM 809 C C . VAL A 1 99 ? -2.527 -0.379 -9.563 1.00 98.06 99 VAL A C 1
ATOM 811 O O . VAL A 1 99 ? -3.552 0.219 -9.888 1.00 98.06 99 VAL A O 1
ATOM 814 N N . VAL A 1 100 ? -1.428 0.226 -9.125 1.00 98.31 100 VAL A N 1
ATOM 815 C CA . VAL A 1 100 ? -1.353 1.670 -8.904 1.00 98.31 100 VAL A CA 1
ATOM 816 C C . VAL A 1 100 ? -0.083 2.269 -9.471 1.00 98.31 100 VAL A C 1
ATOM 818 O O . VAL A 1 100 ? 0.946 1.607 -9.553 1.00 98.31 100 VAL A O 1
ATOM 821 N N . SER A 1 101 ? -0.132 3.544 -9.825 1.00 97.81 101 SER A N 1
ATOM 822 C CA . SER A 1 101 ? 1.055 4.344 -10.117 1.00 97.81 101 SER A CA 1
ATOM 823 C C . SER A 1 101 ? 1.217 5.445 -9.074 1.00 97.81 101 SER A C 1
ATOM 825 O O . SER A 1 101 ? 0.244 5.875 -8.452 1.00 97.81 101 SER A O 1
ATOM 827 N N . MET A 1 102 ? 2.457 5.878 -8.857 1.00 97.38 102 MET A N 1
ATOM 828 C CA . MET A 1 102 ? 2.760 6.982 -7.952 1.00 97.38 102 MET A CA 1
ATOM 829 C C . MET A 1 102 ? 2.801 8.298 -8.727 1.00 97.38 102 MET A C 1
ATOM 831 O O . MET A 1 102 ? 3.503 8.412 -9.735 1.00 97.38 102 MET A O 1
ATOM 835 N N . ARG A 1 103 ? 2.095 9.310 -8.226 1.00 96.69 103 ARG A N 1
ATOM 836 C CA . ARG A 1 103 ? 2.089 10.670 -8.768 1.00 96.69 103 ARG A CA 1
ATOM 837 C C . ARG A 1 103 ? 2.545 11.664 -7.723 1.00 96.69 103 ARG A C 1
ATOM 839 O O . ARG A 1 103 ? 2.135 11.587 -6.572 1.00 96.69 103 ARG A O 1
ATOM 846 N N . GLU A 1 104 ? 3.359 12.617 -8.152 1.00 96.19 104 GLU A N 1
ATOM 847 C CA . GLU A 1 104 ? 3.813 13.741 -7.341 1.00 96.19 104 GLU A CA 1
ATOM 848 C C . GLU A 1 104 ? 3.356 15.043 -7.999 1.00 96.19 104 GLU A C 1
ATOM 850 O O . GLU A 1 104 ? 3.595 15.269 -9.189 1.00 96.19 104 GLU A O 1
ATOM 855 N N . THR A 1 105 ? 2.671 15.882 -7.227 1.00 94.81 105 THR A N 1
ATOM 856 C CA . THR A 1 105 ? 2.210 17.213 -7.627 1.00 94.81 105 THR A CA 1
ATOM 857 C C . THR A 1 105 ? 2.617 18.239 -6.563 1.00 94.81 105 THR A C 1
ATOM 859 O O . THR A 1 105 ? 3.033 17.859 -5.465 1.00 94.81 105 THR A O 1
ATOM 862 N N . PRO A 1 106 ? 2.506 19.551 -6.840 1.00 95.31 106 PRO A N 1
ATOM 863 C CA . PRO A 1 106 ? 2.762 20.582 -5.832 1.00 95.31 106 PRO A CA 1
ATOM 864 C C . PRO A 1 106 ? 1.878 20.469 -4.580 1.00 95.31 106 PRO A C 1
ATOM 866 O O . PRO A 1 106 ? 2.255 20.965 -3.521 1.00 95.31 106 PRO A O 1
ATOM 869 N N . GLU A 1 107 ? 0.704 19.846 -4.700 1.00 90.12 107 GLU A N 1
ATOM 870 C CA . GLU A 1 107 ? -0.252 19.642 -3.609 1.00 90.12 107 GLU A CA 1
ATOM 871 C C . GLU A 1 107 ? 0.028 18.376 -2.781 1.00 90.12 107 GLU A C 1
ATOM 873 O O . GLU A 1 107 ? -0.518 18.243 -1.686 1.00 90.12 107 GLU A O 1
ATOM 878 N N . GLY A 1 108 ? 0.871 17.461 -3.272 1.00 94.56 108 GLY A N 1
ATOM 879 C CA . GLY A 1 108 ? 1.269 16.251 -2.554 1.00 94.56 108 GLY A CA 1
ATOM 880 C C . GLY A 1 108 ? 1.580 15.062 -3.463 1.00 94.56 108 GLY A C 1
ATOM 881 O O . GLY A 1 108 ? 1.550 15.146 -4.691 1.00 94.56 108 GLY A O 1
ATOM 882 N N . THR A 1 109 ? 1.875 13.921 -2.843 1.00 98.00 109 THR A N 1
ATOM 883 C CA . THR A 1 109 ? 2.105 12.649 -3.540 1.00 98.00 109 THR A CA 1
ATOM 884 C C . THR A 1 109 ? 0.945 11.693 -3.272 1.00 98.00 109 THR A C 1
ATOM 886 O O . THR A 1 109 ? 0.478 11.592 -2.137 1.00 98.00 109 THR A O 1
ATOM 889 N N . PHE A 1 110 ? 0.487 10.961 -4.285 1.00 98.06 110 PHE A N 1
ATOM 890 C CA . PHE A 1 110 ? -0.602 9.989 -4.155 1.00 98.06 110 PHE A CA 1
ATOM 891 C C . PHE A 1 110 ? -0.394 8.748 -5.031 1.00 98.06 110 PHE A C 1
ATOM 893 O O . PHE A 1 110 ? 0.381 8.757 -5.991 1.00 98.06 110 PHE A O 1
ATOM 900 N N . LEU A 1 111 ? -1.098 7.676 -4.675 1.00 98.25 111 LEU A N 1
ATOM 901 C CA . LEU A 1 111 ? -1.274 6.472 -5.479 1.00 98.25 111 LEU A CA 1
ATOM 902 C C . LEU A 1 111 ? -2.596 6.574 -6.242 1.00 98.25 111 LEU A C 1
ATOM 904 O O . LEU A 1 111 ? -3.632 6.859 -5.639 1.00 98.25 111 LEU A O 1
ATOM 908 N N . GLU A 1 112 ? -2.573 6.307 -7.543 1.00 97.50 112 GLU A N 1
ATOM 909 C CA . GLU A 1 112 ? -3.766 6.268 -8.399 1.00 97.50 112 GLU A CA 1
ATOM 910 C C . GLU A 1 112 ? -3.883 4.938 -9.144 1.00 97.50 112 GLU A C 1
ATOM 912 O O . GLU A 1 112 ? -2.867 4.344 -9.512 1.00 97.50 112 GLU A O 1
ATOM 917 N N . ASP A 1 113 ? -5.112 4.475 -9.372 1.00 96.00 113 ASP A N 1
ATOM 918 C CA . ASP A 1 113 ? -5.384 3.306 -10.213 1.00 96.00 113 ASP A CA 1
ATOM 919 C C . ASP A 1 113 ? -5.201 3.614 -11.715 1.00 96.00 113 ASP A C 1
ATOM 921 O O . ASP A 1 113 ? -5.005 4.757 -12.130 1.00 96.00 113 ASP A O 1
ATOM 925 N N . GLU A 1 114 ? -5.306 2.592 -12.568 1.00 93.06 114 GLU A N 1
ATOM 926 C CA . GLU A 1 114 ? -5.179 2.734 -14.031 1.00 93.06 114 GLU A CA 1
ATOM 927 C C . GLU A 1 114 ? -6.234 3.661 -14.670 1.00 93.06 114 GLU A C 1
ATOM 929 O O . GLU A 1 114 ? -6.089 4.075 -15.822 1.00 93.06 114 GLU A O 1
ATOM 934 N N . LYS A 1 115 ? -7.312 3.982 -13.946 1.00 94.12 115 LYS A N 1
ATOM 935 C CA . LYS A 1 115 ? -8.386 4.884 -14.383 1.00 94.12 115 LYS A CA 1
ATOM 936 C C . LYS A 1 115 ? -8.193 6.310 -13.851 1.00 94.12 115 LYS A C 1
ATOM 938 O O . LYS A 1 115 ? -9.005 7.174 -14.182 1.00 94.12 115 LYS A O 1
ATOM 943 N N . GLY A 1 116 ? -7.145 6.563 -13.064 1.00 93.88 116 GLY A N 1
ATOM 944 C CA . GLY A 1 116 ? -6.854 7.853 -12.437 1.00 93.88 116 GLY A CA 1
ATOM 945 C C . GLY A 1 116 ? -7.641 8.118 -11.151 1.00 93.88 116 GLY A C 1
ATOM 946 O O . GLY A 1 116 ? -7.697 9.260 -10.697 1.00 93.88 116 GLY A O 1
ATOM 947 N N . ASN A 1 117 ? -8.279 7.106 -10.554 1.00 95.50 117 ASN A N 1
ATOM 948 C CA . ASN A 1 117 ? -8.904 7.267 -9.243 1.00 95.50 117 ASN A CA 1
ATOM 949 C C . ASN A 1 117 ? -7.825 7.221 -8.163 1.00 95.50 117 ASN A C 1
ATOM 951 O O . ASN A 1 117 ? -7.021 6.288 -8.119 1.00 95.50 117 ASN A O 1
ATOM 955 N N . VAL A 1 118 ? -7.838 8.200 -7.258 1.00 96.56 118 VAL A N 1
ATOM 956 C CA . VAL A 1 118 ? -6.898 8.232 -6.136 1.00 96.56 118 VAL A CA 1
ATOM 957 C C . VAL A 1 118 ? -7.237 7.122 -5.146 1.00 96.56 118 VAL A C 1
ATOM 959 O O . VAL A 1 118 ? -8.325 7.093 -4.566 1.00 96.56 118 VAL A O 1
ATOM 962 N N . LEU A 1 119 ? -6.275 6.230 -4.932 1.00 97.38 119 LEU A N 1
ATOM 963 C CA . LEU A 1 119 ? -6.337 5.203 -3.905 1.00 97.38 119 LEU A CA 1
ATOM 964 C C . LEU A 1 119 ? -5.994 5.801 -2.540 1.00 97.38 119 LEU A C 1
ATOM 966 O O . LEU A 1 119 ? -6.781 5.684 -1.608 1.00 97.38 119 LEU A O 1
ATOM 970 N N . ALA A 1 120 ? -4.820 6.421 -2.422 1.00 98.06 120 ALA A N 1
ATOM 971 C CA . ALA A 1 120 ? -4.272 6.863 -1.145 1.00 98.06 120 ALA A CA 1
ATOM 972 C C . ALA A 1 120 ? -3.291 8.026 -1.327 1.00 98.06 120 ALA A C 1
ATOM 974 O O . ALA A 1 120 ? -2.583 8.103 -2.330 1.00 98.06 120 ALA A O 1
ATOM 975 N N . PHE A 1 121 ? -3.219 8.908 -0.337 1.00 98.12 121 PHE A N 1
ATOM 976 C CA . PHE A 1 121 ? -2.267 10.013 -0.272 1.00 98.12 121 PHE A CA 1
ATOM 977 C C . PHE A 1 121 ? -1.081 9.635 0.602 1.00 98.12 121 PHE A C 1
ATOM 979 O O . PHE A 1 121 ? -1.227 8.857 1.541 1.00 98.12 121 PHE A O 1
ATOM 986 N N . ARG A 1 122 ? 0.095 10.179 0.303 1.00 97.81 122 ARG A N 1
ATOM 987 C CA . ARG A 1 122 ? 1.255 10.050 1.183 1.00 97.81 122 ARG A CA 1
ATOM 988 C C . ARG A 1 122 ? 0.952 10.718 2.527 1.00 97.81 122 ARG A C 1
ATOM 990 O O . ARG A 1 122 ? 0.447 11.839 2.532 1.00 97.81 122 ARG A O 1
ATOM 997 N N . GLU A 1 123 ? 1.274 10.031 3.622 1.00 94.75 123 GLU A N 1
ATOM 998 C CA . GLU A 1 123 ? 1.272 10.616 4.974 1.00 94.75 123 GLU A CA 1
ATOM 999 C C . GLU A 1 123 ? 2.504 11.490 5.242 1.00 94.75 123 GLU A C 1
ATOM 1001 O O . GLU A 1 123 ? 3.618 11.104 4.810 1.00 94.75 123 GLU A O 1
#

Foldseek 3Di:
DVVVVVVVVVVVVVVPPPPDPFPDFPPPVAAKWKDKDWDPPDDPDTWIWMWIWHRHGQQKTWIWIDTVPRTPDIFMWGWDDDPQWIWIGTPPDPDDIFIWHWDQDPVAIFTAGPVRHTDTTGD

Secondary structure (DSSP, 8-state):
-HHHHHHHHHHHHHHH---PPPPP---TT-EEEEEEEEE--SSS--EEEEEEEEEEETTEEEEEEEETTEEEEEEEEEEEEETTEEEEE-TTS-PPPEEEEEEEETTEEEEEETTS-EEEEE-

Radius of gyration: 22.23 Å; chains: 1; bounding box: 76×53×33 Å

Sequence (123 aa):
MKKLFSLVMLLTLVAVSNCTRVPDNNDPVIGIWVQEQINNSSDTEKESVRQEWIFNDVYLGRYHKYNGSNLEIKTDFSWEYADGFYTITYPGTDLEKQVVSMRETPEGTFLEDEKGNVLAFRE

pLDDT: mean 88.1, std 13.1, range [52.09, 98.5]